Protein AF-A0A8T5TT10-F1 (afdb_monomer_lite)

Secondary structure (DSSP, 8-state):
--EEEEEEEE-TT--TTTSEEEEE-SSEEEEEEEESSHHHHHHHHHHHHHHT--SEEEE-TT--HHHHHHH-

Radius of gyration: 11.76 Å; chains: 1; bounding box: 26×23×28 Å

pLDDT: mean 96.29, std 3.57, range [78.69, 98.56]

Sequence (72 aa):
MTFNVLFIAHAPDADYKKHRSVIETGMYKLYSIVVRTQEEAVQVSKDYLQNESIEAILLCPGFKHGDVAEIF

Foldseek 3Di:
DAAEEEEEEEDQPFDQVPAWDWDDDPRYIYIYTYDHDLVRVLVVLVCCCPPVVHPYYHYDPPQDPVSVVSND

Structure (mmCIF, N/CA/C/O backbone):
data_AF-A0A8T5TT10-F1
#
_entry.id   AF-A0A8T5TT10-F1
#
loop_
_atom_site.group_PDB
_atom_site.id
_atom_site.type_symbol
_atom_site.label_atom_id
_atom_site.label_alt_id
_atom_site.label_comp_id
_atom_site.label_asym_id
_atom_site.label_entity_id
_atom_site.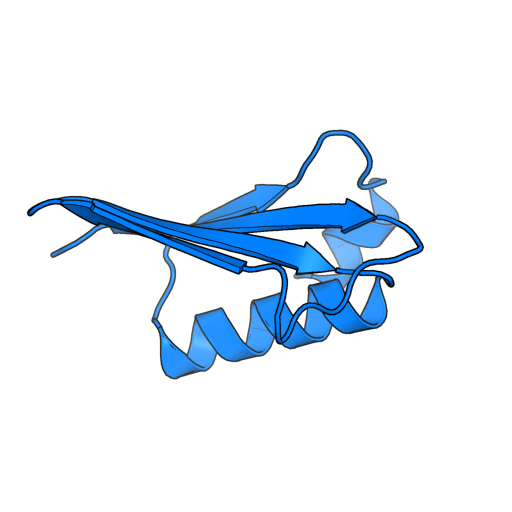label_seq_id
_atom_site.pdbx_PDB_ins_code
_atom_site.Cartn_x
_atom_site.Cartn_y
_atom_site.Cartn_z
_atom_site.occupancy
_atom_site.B_iso_or_equiv
_atom_site.auth_seq_id
_atom_site.auth_comp_id
_atom_site.auth_asym_id
_atom_site.auth_atom_id
_atom_site.pdbx_PDB_model_num
ATOM 1 N N . MET A 1 1 ? -12.829 5.748 17.090 1.00 78.69 1 MET A N 1
ATOM 2 C CA . MET A 1 1 ? -12.429 5.948 15.685 1.00 78.69 1 MET A CA 1
ATOM 3 C C . MET A 1 1 ? -11.329 4.938 15.433 1.00 78.69 1 MET A C 1
ATOM 5 O O . MET A 1 1 ? -10.421 4.872 16.255 1.00 78.69 1 MET A O 1
ATOM 9 N N . THR A 1 2 ? -11.490 4.070 14.441 1.00 93.00 2 THR A N 1
ATOM 10 C CA . THR A 1 2 ? -10.479 3.058 14.103 1.00 93.00 2 THR A CA 1
ATOM 11 C C . THR A 1 2 ? -9.317 3.763 13.420 1.00 93.00 2 THR A C 1
ATOM 13 O O . THR A 1 2 ? -9.564 4.601 12.563 1.00 93.00 2 THR A O 1
ATOM 16 N N . PHE A 1 3 ? -8.084 3.470 13.822 1.00 97.44 3 PHE A N 1
ATOM 17 C CA . PHE A 1 3 ? -6.896 4.018 13.175 1.00 97.44 3 PHE A CA 1
ATOM 18 C C . PHE A 1 3 ? -6.544 3.154 11.958 1.00 97.44 3 PHE A C 1
ATOM 20 O O . PHE A 1 3 ? -6.145 1.993 12.100 1.00 97.44 3 PHE A O 1
ATOM 27 N N . ASN A 1 4 ? -6.746 3.712 10.772 1.00 98.06 4 ASN A N 1
ATOM 28 C CA . ASN A 1 4 ? -6.623 3.089 9.469 1.00 98.06 4 ASN A CA 1
ATOM 29 C C . ASN A 1 4 ? -5.239 3.371 8.877 1.00 98.06 4 ASN A C 1
ATOM 31 O O . ASN A 1 4 ? -4.831 4.513 8.667 1.00 98.06 4 ASN A O 1
ATOM 35 N N . VAL A 1 5 ? -4.511 2.305 8.566 1.00 98.38 5 VAL A N 1
ATOM 36 C CA . VAL A 1 5 ? -3.135 2.379 8.077 1.00 98.38 5 VAL A CA 1
ATOM 37 C C . VAL A 1 5 ? -2.999 1.601 6.787 1.00 98.38 5 VAL A C 1
ATOM 39 O O . VAL A 1 5 ? -3.478 0.473 6.675 1.00 98.38 5 VAL A O 1
ATOM 42 N N . LEU A 1 6 ? -2.304 2.189 5.822 1.00 98.50 6 LEU A N 1
ATOM 43 C CA . LEU A 1 6 ? -1.950 1.544 4.569 1.00 98.50 6 LEU A CA 1
ATOM 44 C C . LEU A 1 6 ? -0.474 1.154 4.573 1.00 98.50 6 LEU A C 1
ATOM 46 O O . LEU A 1 6 ? 0.392 2.011 4.645 1.00 98.50 6 LEU A O 1
ATOM 50 N N . PHE A 1 7 ? -0.176 -0.130 4.447 1.00 98.50 7 PHE A N 1
ATOM 51 C CA . PHE A 1 7 ? 1.158 -0.647 4.184 1.00 98.50 7 PHE A CA 1
ATOM 52 C C . PHE A 1 7 ? 1.332 -0.967 2.697 1.00 98.50 7 PHE A C 1
ATOM 54 O O . PHE A 1 7 ? 0.525 -1.710 2.130 1.00 98.50 7 PHE A O 1
ATOM 61 N N . ILE A 1 8 ? 2.408 -0.460 2.090 1.00 98.38 8 ILE A N 1
ATOM 62 C CA . ILE A 1 8 ? 2.763 -0.720 0.690 1.00 98.38 8 ILE A CA 1
ATOM 63 C C . ILE A 1 8 ? 4.166 -1.325 0.600 1.00 98.38 8 ILE A C 1
ATOM 65 O O . ILE A 1 8 ? 5.131 -0.806 1.169 1.00 98.38 8 ILE A O 1
ATOM 69 N N . ALA A 1 9 ? 4.288 -2.409 -0.163 1.00 98.06 9 ALA A N 1
ATOM 70 C CA . ALA A 1 9 ? 5.565 -3.006 -0.542 1.00 98.06 9 ALA A CA 1
ATOM 71 C C . ALA A 1 9 ? 5.672 -3.183 -2.060 1.00 98.06 9 ALA A C 1
ATOM 73 O O . ALA A 1 9 ? 4.662 -3.353 -2.734 1.00 98.06 9 ALA A O 1
ATOM 74 N N . HIS A 1 10 ? 6.897 -3.196 -2.584 1.00 96.88 10 HIS A N 1
ATOM 75 C CA . HIS A 1 10 ? 7.169 -3.467 -3.995 1.00 96.88 10 HIS A CA 1
ATOM 76 C C . HIS A 1 10 ? 7.551 -4.932 -4.236 1.00 96.88 10 HIS A C 1
ATOM 78 O O . HIS A 1 10 ? 8.412 -5.463 -3.531 1.00 96.88 10 HIS A O 1
ATOM 84 N N . ALA A 1 11 ? 6.977 -5.553 -5.269 1.00 96.88 11 ALA A N 1
ATOM 85 C CA . ALA A 1 11 ? 7.475 -6.806 -5.840 1.00 96.88 11 ALA A CA 1
ATOM 86 C C . ALA A 1 11 ? 7.227 -6.862 -7.366 1.00 96.88 11 ALA A C 1
ATOM 88 O O . ALA A 1 11 ? 6.125 -6.533 -7.805 1.00 96.88 11 ALA A O 1
ATOM 89 N N . PRO A 1 12 ? 8.202 -7.285 -8.198 1.00 96.12 12 PRO A N 1
ATOM 90 C CA . PRO A 1 12 ? 8.083 -7.234 -9.665 1.00 96.12 12 PRO A CA 1
ATOM 91 C C . PRO A 1 12 ? 6.944 -8.068 -10.272 1.00 96.12 12 PRO A C 1
ATOM 93 O O . PRO A 1 12 ? 6.490 -7.795 -11.382 1.00 96.12 12 PRO A O 1
ATOM 96 N N . ASP A 1 13 ? 6.496 -9.098 -9.563 1.00 97.62 13 ASP A N 1
ATOM 97 C CA . ASP A 1 13 ? 5.432 -10.027 -9.945 1.00 97.62 13 ASP A CA 1
ATOM 98 C C . ASP A 1 13 ? 4.089 -9.704 -9.271 1.00 97.62 13 ASP A C 1
ATOM 100 O O . ASP A 1 13 ? 3.130 -10.474 -9.370 1.00 97.62 13 ASP A O 1
ATOM 104 N N . ALA A 1 14 ? 3.997 -8.564 -8.580 1.00 98.00 14 ALA A N 1
ATOM 105 C CA . ALA A 1 14 ? 2.797 -8.202 -7.856 1.00 98.00 14 ALA A CA 1
ATOM 106 C C . ALA A 1 14 ? 1.616 -7.861 -8.778 1.00 98.00 14 ALA A C 1
ATOM 108 O O . ALA A 1 14 ? 1.748 -7.182 -9.795 1.00 98.00 14 ALA A O 1
ATOM 109 N N . ASP A 1 15 ? 0.428 -8.288 -8.359 1.00 98.06 15 ASP A N 1
ATOM 110 C CA . ASP A 1 15 ? -0.856 -7.800 -8.846 1.00 98.06 15 ASP A CA 1
ATOM 111 C C . ASP A 1 15 ? -1.576 -7.198 -7.637 1.00 98.06 15 ASP A C 1
ATOM 113 O O . ASP A 1 15 ? -2.133 -7.935 -6.825 1.00 98.06 15 ASP A O 1
ATOM 117 N N . TYR A 1 16 ? -1.555 -5.870 -7.490 1.00 97.25 16 TYR A N 1
ATOM 118 C CA . TYR A 1 16 ? -2.079 -5.185 -6.296 1.00 97.25 16 TYR A CA 1
ATOM 119 C C . TYR A 1 16 ? -3.582 -5.410 -6.060 1.00 97.25 16 TYR A C 1
ATOM 121 O O . TYR A 1 16 ? -4.091 -5.186 -4.959 1.00 97.25 16 TYR A O 1
ATOM 129 N N . LYS A 1 17 ? -4.317 -5.886 -7.076 1.00 97.06 17 LYS A N 1
ATOM 130 C CA . LYS A 1 17 ? -5.730 -6.258 -6.938 1.00 97.06 17 LYS A CA 1
ATOM 131 C C . LYS A 1 17 ? -5.901 -7.616 -6.259 1.00 97.06 17 LYS A C 1
ATOM 133 O O . LYS A 1 17 ? -6.931 -7.842 -5.630 1.00 97.06 17 LYS A O 1
ATOM 138 N N . LYS A 1 18 ? -4.906 -8.501 -6.368 1.00 98.25 18 LYS A N 1
ATOM 139 C CA . LYS A 1 18 ? -4.903 -9.851 -5.780 1.00 98.25 18 LYS A CA 1
ATOM 140 C C . LYS A 1 18 ? -4.036 -9.945 -4.528 1.00 98.25 18 LYS A C 1
ATOM 142 O O . LYS A 1 18 ? -4.451 -10.536 -3.537 1.00 98.25 18 LYS A O 1
ATOM 147 N N . HIS A 1 19 ? -2.836 -9.378 -4.566 1.00 98.44 19 HIS A N 1
ATOM 148 C CA . HIS A 1 19 ? -1.825 -9.471 -3.514 1.00 98.44 19 HIS A CA 1
ATOM 149 C C . HIS A 1 19 ? -2.043 -8.382 -2.466 1.00 98.44 19 HIS A C 1
ATOM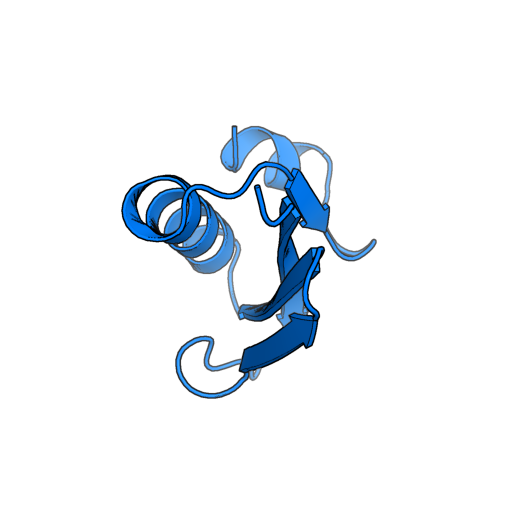 151 O O . HIS A 1 19 ? -1.310 -7.395 -2.374 1.00 98.44 19 HIS A O 1
ATOM 157 N N . ARG A 1 20 ? -3.103 -8.573 -1.683 1.00 98.25 20 ARG A N 1
ATOM 158 C CA . ARG A 1 20 ? -3.518 -7.660 -0.624 1.00 98.25 20 ARG A CA 1
ATOM 159 C C . ARG A 1 20 ? -4.155 -8.411 0.533 1.00 98.25 20 ARG A C 1
ATOM 161 O O . ARG A 1 20 ? -4.749 -9.468 0.340 1.00 98.25 20 ARG A O 1
ATOM 168 N N . SER A 1 21 ? -4.076 -7.842 1.728 1.00 98.38 21 SER A N 1
ATOM 169 C CA . SER A 1 21 ? -4.786 -8.357 2.897 1.00 98.38 21 SER A CA 1
ATOM 170 C C . SER A 1 21 ? -5.240 -7.233 3.822 1.00 98.38 21 SER A C 1
ATOM 172 O O . SER A 1 21 ? -4.765 -6.097 3.721 1.00 98.38 21 SER A O 1
ATOM 174 N N . VAL A 1 22 ? -6.186 -7.553 4.705 1.00 98.19 22 VAL A N 1
ATOM 175 C CA . VAL A 1 22 ? -6.711 -6.628 5.710 1.00 98.19 22 VAL A CA 1
ATOM 176 C C . VAL A 1 22 ? -6.669 -7.309 7.069 1.00 98.19 22 VAL A C 1
ATOM 178 O O . VAL A 1 22 ? -7.166 -8.424 7.215 1.00 98.19 22 VAL A O 1
ATOM 181 N N . ILE A 1 23 ? -6.087 -6.629 8.053 1.00 98.12 23 ILE A N 1
ATOM 182 C CA . ILE A 1 23 ? -6.141 -7.022 9.462 1.00 98.12 23 ILE A CA 1
ATOM 183 C C . ILE A 1 23 ? -6.941 -5.952 10.189 1.00 98.12 23 ILE A C 1
ATOM 185 O O . ILE A 1 23 ? -6.572 -4.781 10.161 1.00 98.12 23 ILE A O 1
ATOM 189 N N . GLU A 1 24 ? -8.025 -6.350 10.842 1.00 97.31 24 GLU A N 1
ATOM 190 C CA . GLU A 1 24 ? -8.914 -5.426 11.537 1.00 97.31 24 GLU A CA 1
ATOM 191 C C . GLU A 1 24 ? -9.109 -5.852 12.991 1.00 97.31 24 GLU A C 1
ATOM 193 O O . GLU A 1 24 ? -9.326 -7.021 13.310 1.00 97.31 24 GLU A O 1
ATOM 198 N N . THR A 1 25 ? -9.015 -4.867 13.874 1.00 96.69 25 THR A N 1
ATOM 199 C CA . THR A 1 25 ? -9.335 -4.956 15.297 1.00 96.69 25 THR A CA 1
ATOM 200 C C . THR A 1 25 ? -10.324 -3.842 15.643 1.00 96.69 25 THR A C 1
ATOM 202 O O . THR A 1 25 ? -10.595 -2.969 14.822 1.00 96.69 25 THR A O 1
ATOM 205 N N . GLY A 1 26 ? -10.812 -3.795 16.886 1.00 95.12 26 GLY A N 1
ATOM 206 C CA . GLY A 1 26 ? -11.718 -2.724 17.317 1.00 95.12 26 GLY A CA 1
ATOM 207 C C . GLY A 1 26 ? -11.119 -1.307 17.297 1.00 95.12 26 GLY A C 1
ATOM 208 O O . GLY A 1 26 ? -11.874 -0.341 17.334 1.00 95.12 26 GLY A O 1
ATOM 209 N N . MET A 1 27 ? -9.788 -1.161 17.256 1.00 97.00 27 MET A N 1
ATOM 210 C CA . MET A 1 27 ? -9.112 0.148 17.310 1.00 97.00 27 MET A CA 1
ATOM 211 C C . MET A 1 27 ? -8.172 0.417 16.134 1.00 97.00 27 MET A C 1
ATOM 213 O O . MET A 1 27 ? -7.730 1.549 15.964 1.00 97.00 27 MET A O 1
ATOM 217 N N . TYR A 1 28 ? -7.848 -0.597 15.334 1.00 97.62 28 TYR A N 1
ATOM 218 C CA . TYR A 1 28 ? -6.816 -0.509 14.306 1.00 97.62 28 TYR A CA 1
ATOM 219 C C . TYR A 1 28 ? -7.184 -1.345 13.089 1.00 97.62 28 TYR A C 1
ATOM 221 O O . TYR A 1 28 ? -7.590 -2.503 13.246 1.00 97.62 28 TYR A O 1
ATOM 229 N N . LYS A 1 29 ? -6.986 -0.781 11.898 1.00 98.06 29 LYS A N 1
ATOM 230 C CA . LYS A 1 29 ? -7.188 -1.459 10.620 1.00 98.06 29 LYS A CA 1
ATOM 231 C C . LYS A 1 29 ? -5.961 -1.275 9.740 1.00 98.06 29 LYS A C 1
ATOM 233 O O . LYS A 1 29 ? -5.592 -0.156 9.407 1.00 98.06 29 LYS A O 1
ATOM 238 N N . LEU A 1 30 ? -5.334 -2.383 9.363 1.00 98.38 30 LEU A N 1
ATOM 239 C CA . LEU A 1 30 ? -4.172 -2.410 8.486 1.00 98.38 30 LEU A CA 1
ATOM 240 C C . LEU A 1 30 ? -4.562 -2.962 7.127 1.00 98.38 30 LEU A C 1
ATOM 242 O O . LEU A 1 30 ? -4.889 -4.142 6.998 1.00 98.38 30 LEU A O 1
ATOM 246 N N . TYR A 1 31 ? -4.448 -2.124 6.111 1.00 98.56 31 TYR A N 1
ATOM 247 C CA . TYR A 1 31 ? -4.418 -2.550 4.724 1.00 98.56 31 TYR A CA 1
ATOM 248 C C . TYR A 1 31 ? -2.974 -2.869 4.363 1.00 98.56 31 TYR A C 1
ATOM 250 O O . TYR A 1 31 ? -2.088 -2.066 4.620 1.00 98.56 31 TYR A O 1
ATOM 258 N N . SER A 1 32 ? -2.717 -4.027 3.770 1.00 98.31 32 SER A N 1
ATOM 259 C CA . SER A 1 32 ? -1.395 -4.372 3.238 1.00 98.31 32 SER A CA 1
ATOM 260 C C . SER A 1 32 ? -1.526 -4.717 1.769 1.00 98.31 32 SER A C 1
ATOM 262 O O . SER A 1 32 ? -2.395 -5.505 1.392 1.00 98.31 32 SER A O 1
ATOM 264 N N . ILE A 1 33 ? -0.707 -4.084 0.934 1.00 98.50 33 ILE A N 1
ATOM 265 C CA . ILE A 1 33 ? -0.796 -4.193 -0.520 1.00 98.50 33 ILE A CA 1
ATOM 266 C C . ILE A 1 33 ? 0.612 -4.297 -1.082 1.00 98.50 33 ILE A C 1
ATOM 268 O O . ILE A 1 33 ? 1.502 -3.530 -0.712 1.00 98.50 33 ILE A O 1
ATOM 272 N N . VAL A 1 34 ? 0.809 -5.252 -1.985 1.00 98.50 34 VAL A N 1
ATOM 273 C CA . VAL A 1 34 ? 2.043 -5.351 -2.758 1.00 98.50 34 VAL A CA 1
ATOM 274 C C . VAL A 1 34 ? 1.770 -4.804 -4.151 1.00 98.50 34 VAL A C 1
ATOM 276 O O . VAL A 1 34 ? 0.864 -5.273 -4.838 1.00 98.50 34 VAL A O 1
ATOM 279 N N . VAL A 1 35 ? 2.534 -3.796 -4.550 1.00 98.12 35 VAL A N 1
ATOM 280 C CA . VAL A 1 35 ? 2.455 -3.149 -5.861 1.00 98.12 35 VAL A CA 1
ATOM 281 C C . VAL A 1 35 ? 3.666 -3.527 -6.700 1.00 98.12 35 VAL A C 1
ATOM 283 O O . VAL A 1 35 ? 4.722 -3.887 -6.175 1.00 98.12 35 VAL A O 1
ATOM 286 N N . ARG A 1 36 ? 3.519 -3.463 -8.019 1.00 97.88 36 ARG A N 1
ATOM 287 C CA . ARG A 1 36 ? 4.606 -3.770 -8.948 1.00 97.88 36 ARG A CA 1
ATOM 288 C C . ARG A 1 36 ? 5.388 -2.532 -9.342 1.00 97.88 36 ARG A C 1
ATOM 290 O O . ARG A 1 36 ? 6.598 -2.625 -9.534 1.00 97.88 36 ARG A O 1
ATOM 297 N N . THR A 1 37 ? 4.709 -1.397 -9.475 1.00 97.44 37 THR A N 1
ATOM 298 C CA . THR A 1 37 ? 5.329 -0.146 -9.916 1.00 97.44 37 THR A CA 1
ATOM 299 C C . THR A 1 37 ? 5.042 1.002 -8.963 1.00 97.44 37 THR A C 1
ATOM 301 O O . THR A 1 37 ? 4.111 0.958 -8.155 1.00 97.44 37 THR A O 1
ATOM 304 N N . GLN A 1 38 ? 5.836 2.058 -9.102 1.00 97.25 38 GLN A N 1
ATOM 305 C CA . GLN A 1 38 ? 5.666 3.280 -8.335 1.00 97.25 38 GLN A CA 1
ATOM 306 C C . GLN A 1 38 ? 4.353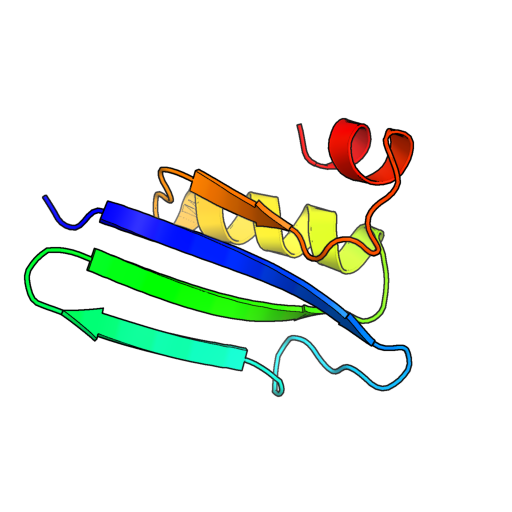 3.996 -8.688 1.00 97.25 38 GLN A C 1
ATOM 308 O O . GLN A 1 38 ? 3.670 4.508 -7.805 1.00 97.25 38 GLN A O 1
ATOM 313 N N . GLU A 1 39 ? 3.923 3.961 -9.952 1.00 97.94 39 GLU A N 1
ATOM 314 C CA . GLU A 1 39 ? 2.626 4.513 -10.363 1.00 97.94 39 GLU A CA 1
ATOM 315 C C . GLU A 1 39 ? 1.468 3.795 -9.662 1.00 97.94 39 GLU A C 1
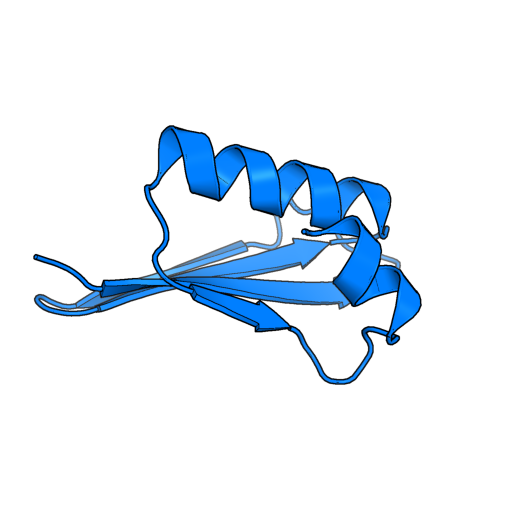ATOM 317 O O . GLU A 1 39 ? 0.506 4.432 -9.231 1.00 97.94 39 GLU A O 1
ATOM 322 N N . GLU A 1 40 ? 1.572 2.472 -9.502 1.00 98.12 40 GLU A N 1
ATOM 323 C CA . GLU A 1 40 ? 0.614 1.694 -8.718 1.00 98.12 40 GLU A CA 1
ATOM 324 C C . GLU A 1 40 ? 0.650 2.103 -7.233 1.00 98.12 40 GLU A C 1
ATOM 326 O O . GLU A 1 40 ? -0.416 2.253 -6.638 1.00 98.12 40 GLU A O 1
ATOM 331 N N . ALA A 1 41 ? 1.826 2.362 -6.640 1.00 97.94 41 ALA A N 1
ATOM 332 C CA . ALA A 1 41 ? 1.938 2.870 -5.264 1.00 97.94 41 ALA A CA 1
ATOM 333 C C . ALA A 1 41 ? 1.219 4.216 -5.076 1.00 97.94 41 ALA A C 1
ATOM 335 O O . ALA A 1 41 ? 0.461 4.391 -4.116 1.00 97.94 41 ALA A O 1
ATOM 336 N N . VAL A 1 42 ? 1.422 5.158 -6.003 1.00 98.19 42 VAL A N 1
ATOM 337 C CA . VAL A 1 42 ? 0.787 6.485 -5.979 1.00 98.19 42 VAL A CA 1
ATOM 338 C C . VAL A 1 42 ? -0.727 6.365 -6.146 1.00 98.19 42 VAL A C 1
ATOM 340 O O . VAL A 1 42 ? -1.482 6.993 -5.401 1.00 98.19 42 VAL A O 1
ATOM 343 N N . GLN A 1 43 ? -1.186 5.540 -7.092 1.00 98.06 43 GLN A N 1
ATOM 344 C CA . GLN A 1 43 ? -2.612 5.321 -7.328 1.00 98.06 43 GLN A CA 1
ATOM 345 C C . GLN A 1 43 ? -3.291 4.715 -6.097 1.00 98.06 43 GLN A C 1
ATOM 347 O O . GLN A 1 43 ? -4.289 5.246 -5.616 1.00 98.06 43 GLN A O 1
ATOM 352 N N . VAL A 1 44 ? -2.710 3.649 -5.543 1.00 97.88 44 VAL A N 1
ATOM 353 C CA . VAL A 1 44 ? -3.216 2.987 -4.338 1.00 97.88 44 VAL A CA 1
ATOM 354 C C . VAL A 1 44 ? -3.256 3.964 -3.162 1.00 97.88 44 VAL A C 1
ATOM 356 O O . VAL A 1 44 ? -4.266 4.045 -2.472 1.00 97.88 44 VAL A O 1
ATOM 359 N N . SER A 1 45 ? -2.212 4.766 -2.955 1.00 97.62 45 SER A N 1
ATOM 360 C CA . SER A 1 45 ? -2.190 5.752 -1.865 1.00 97.62 45 SER A CA 1
ATOM 361 C C . SER A 1 45 ? -3.344 6.756 -1.972 1.00 97.62 45 SER A C 1
ATOM 363 O O . SER A 1 45 ? -4.040 7.006 -0.987 1.00 97.62 45 SER A O 1
ATOM 365 N N . LYS A 1 46 ? -3.606 7.280 -3.178 1.00 96.88 46 LYS A N 1
ATOM 366 C CA . LYS A 1 46 ? -4.716 8.213 -3.441 1.00 96.88 46 LYS A CA 1
ATOM 367 C C . LYS A 1 46 ? -6.079 7.560 -3.238 1.00 96.88 46 LYS A C 1
ATOM 369 O O . LYS A 1 46 ? -6.938 8.144 -2.578 1.00 96.88 46 LYS A O 1
ATOM 374 N N . ASP A 1 47 ? -6.263 6.349 -3.757 1.00 97.12 47 ASP A N 1
ATOM 375 C CA . ASP A 1 47 ? -7.530 5.625 -3.658 1.00 97.12 47 ASP A CA 1
ATOM 376 C C . ASP A 1 47 ? -7.899 5.339 -2.199 1.00 97.12 47 ASP A C 1
ATOM 378 O O . ASP A 1 47 ? -9.055 5.492 -1.807 1.00 97.12 47 ASP A O 1
ATOM 382 N N . TYR A 1 48 ? -6.925 4.962 -1.371 1.00 97.06 48 TYR A N 1
ATOM 383 C CA . TYR A 1 48 ? -7.155 4.669 0.044 1.00 97.06 48 TYR A CA 1
ATOM 384 C C . TYR A 1 48 ? -7.332 5.925 0.892 1.00 97.06 48 TYR A C 1
ATOM 386 O O . TYR A 1 48 ? -8.137 5.923 1.822 1.00 97.06 48 TYR A O 1
ATOM 394 N N . LEU A 1 49 ? -6.642 7.015 0.554 1.00 95.44 49 LEU A N 1
ATOM 395 C CA . LEU A 1 49 ? -6.889 8.304 1.190 1.00 95.44 49 LEU A CA 1
ATOM 396 C C . LEU A 1 49 ? -8.329 8.776 0.944 1.00 95.44 49 LEU A C 1
ATOM 398 O O . LEU A 1 49 ? -8.997 9.220 1.875 1.00 95.44 49 LEU A O 1
ATOM 402 N N . GLN A 1 50 ? -8.825 8.635 -0.289 1.00 95.06 50 GLN A N 1
ATOM 403 C CA . GLN A 1 50 ? -10.168 9.081 -0.667 1.00 95.06 50 GLN A CA 1
ATOM 404 C C . GLN A 1 50 ? -11.282 8.162 -0.154 1.00 95.06 50 GLN A C 1
ATOM 406 O O . GLN A 1 50 ? -12.296 8.657 0.331 1.00 95.06 50 GLN A O 1
ATOM 411 N N . ASN A 1 51 ? -11.112 6.841 -0.262 1.00 95.81 51 ASN A N 1
ATOM 412 C CA . ASN A 1 51 ? -12.204 5.890 -0.029 1.00 95.81 51 ASN A CA 1
ATOM 413 C C . ASN A 1 51 ? -12.182 5.244 1.363 1.00 95.81 51 ASN A C 1
ATOM 415 O O . ASN A 1 51 ? -13.232 4.847 1.858 1.00 95.81 51 ASN A O 1
ATOM 419 N N . GLU A 1 52 ? -11.010 5.129 1.993 1.00 93.00 52 GLU A N 1
ATOM 420 C CA . GLU A 1 52 ? -10.837 4.417 3.272 1.00 93.00 52 GLU A CA 1
ATOM 421 C C . GLU A 1 52 ? -10.416 5.351 4.421 1.00 93.00 52 GLU A C 1
ATOM 423 O O . GLU A 1 52 ? -10.321 4.907 5.566 1.00 93.00 52 G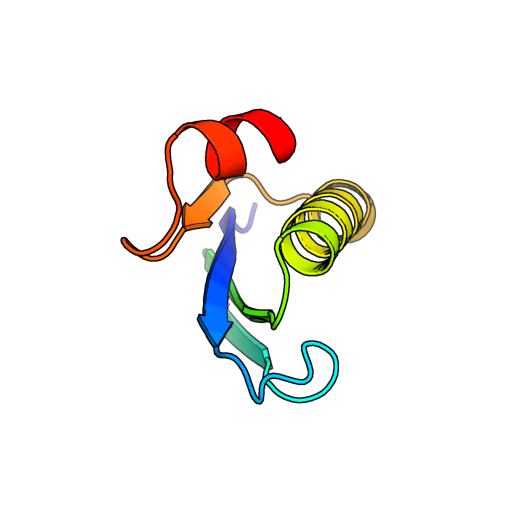LU A O 1
ATOM 428 N N . SER A 1 53 ? -10.179 6.639 4.127 1.00 92.50 53 SER A N 1
ATOM 429 C CA . SER A 1 53 ? -9.782 7.668 5.101 1.00 92.50 53 SER A CA 1
ATOM 430 C C . SER A 1 53 ? -8.620 7.216 5.992 1.00 92.50 53 SER A C 1
ATOM 432 O O . SER A 1 53 ? -8.731 7.195 7.210 1.00 92.50 53 SER A O 1
ATOM 434 N N . ILE A 1 54 ? -7.514 6.798 5.377 1.00 96.81 54 ILE A N 1
ATOM 435 C CA . ILE A 1 54 ? -6.320 6.367 6.113 1.00 96.81 54 ILE A CA 1
ATOM 436 C C . ILE A 1 54 ? -5.650 7.537 6.854 1.00 96.81 54 ILE A C 1
ATOM 438 O O . ILE A 1 54 ? -5.519 8.632 6.309 1.00 96.81 54 ILE A O 1
ATOM 442 N N . GLU A 1 55 ? -5.164 7.294 8.073 1.00 97.31 55 GLU A N 1
ATOM 443 C CA . GLU A 1 55 ? -4.390 8.270 8.852 1.00 97.31 55 GLU A CA 1
ATOM 444 C C . GLU A 1 55 ? -2.874 8.140 8.651 1.00 97.31 55 GLU A C 1
ATOM 446 O O . GLU A 1 55 ? -2.130 9.074 8.953 1.00 97.31 55 GLU A O 1
ATOM 451 N N . ALA A 1 56 ? -2.392 6.992 8.164 1.00 97.06 56 ALA A N 1
ATOM 452 C CA . ALA A 1 56 ? -0.966 6.765 7.946 1.00 97.06 56 ALA A CA 1
ATOM 453 C C . ALA A 1 56 ? -0.675 5.829 6.766 1.00 97.06 56 ALA A C 1
ATOM 455 O O . ALA A 1 56 ? -1.424 4.889 6.493 1.00 97.06 56 ALA A O 1
ATOM 456 N N . ILE A 1 57 ? 0.478 6.053 6.127 1.00 97.69 57 ILE A N 1
ATOM 457 C CA . ILE A 1 57 ? 1.069 5.151 5.133 1.00 97.69 57 ILE A CA 1
ATOM 458 C C . ILE A 1 57 ? 2.406 4.627 5.674 1.00 97.69 57 ILE A C 1
ATOM 460 O O . ILE A 1 57 ? 3.281 5.400 6.058 1.00 97.69 57 ILE A O 1
ATOM 464 N N . LEU A 1 58 ? 2.562 3.306 5.698 1.00 97.69 58 LEU A N 1
ATOM 465 C CA . LEU A 1 58 ? 3.792 2.587 6.008 1.00 97.69 58 LEU A CA 1
ATOM 466 C C . LEU A 1 58 ? 4.397 2.061 4.705 1.00 97.69 58 LEU A C 1
ATOM 468 O O . LEU A 1 58 ? 3.752 1.325 3.961 1.00 97.69 58 LEU A O 1
ATOM 472 N N . LEU A 1 59 ? 5.650 2.404 4.439 1.00 97.25 59 LEU A N 1
ATOM 473 C CA . LEU A 1 59 ? 6.347 1.999 3.221 1.00 97.25 59 LEU A CA 1
ATOM 474 C C . LEU A 1 59 ? 7.431 0.981 3.561 1.00 97.25 59 LEU A C 1
ATOM 476 O O . LEU A 1 59 ? 8.137 1.126 4.563 1.00 97.25 59 LEU A O 1
ATOM 480 N N . CYS A 1 60 ? 7.576 -0.060 2.739 1.00 93.62 60 CYS A N 1
ATOM 481 C CA . CYS A 1 60 ? 8.698 -0.975 2.905 1.00 93.62 60 CYS A CA 1
ATOM 482 C C . CYS A 1 60 ? 10.038 -0.232 2.689 1.00 93.62 60 CYS A C 1
ATOM 484 O O . CYS A 1 60 ? 10.088 0.736 1.928 1.00 93.62 60 CYS A O 1
ATOM 486 N N . PRO A 1 61 ? 11.158 -0.687 3.280 1.00 88.94 61 PRO A N 1
ATOM 487 C CA . PRO A 1 61 ? 12.457 -0.016 3.129 1.00 88.94 61 PRO A CA 1
ATOM 488 C C . PRO A 1 61 ? 12.996 0.094 1.688 1.00 88.94 61 PRO A C 1
ATOM 490 O O . PRO A 1 61 ? 14.043 0.695 1.479 1.00 88.94 61 PRO A O 1
ATOM 493 N N . GLY A 1 62 ? 12.324 -0.509 0.700 1.00 88.38 62 GLY A N 1
ATOM 494 C CA . GLY A 1 62 ? 12.688 -0.429 -0.715 1.00 88.38 62 GLY A CA 1
ATOM 495 C C . GLY A 1 62 ? 12.294 0.878 -1.413 1.00 88.38 62 GLY A C 1
ATOM 496 O O . GLY A 1 62 ? 12.790 1.126 -2.508 1.00 88.38 62 GLY A O 1
ATOM 497 N N . PHE A 1 63 ? 11.437 1.708 -0.808 1.00 95.06 63 PHE A N 1
ATOM 498 C CA . PHE A 1 63 ? 11.084 3.025 -1.350 1.00 95.06 63 PHE A CA 1
ATOM 499 C C . PHE A 1 63 ? 12.255 4.005 -1.213 1.00 95.06 63 PHE A C 1
ATOM 501 O O . PHE A 1 63 ? 12.818 4.184 -0.131 1.00 95.06 63 PHE A O 1
ATOM 508 N N . LYS A 1 64 ? 12.614 4.676 -2.308 1.00 94.94 64 LYS A N 1
ATOM 509 C CA . LYS A 1 64 ? 13.595 5.769 -2.320 1.00 94.94 64 LYS A CA 1
ATOM 510 C C . LYS A 1 64 ? 12.926 7.083 -1.929 1.00 94.94 64 LYS A C 1
ATOM 512 O O . LYS A 1 64 ? 11.714 7.230 -2.010 1.00 94.94 64 LYS A O 1
ATOM 517 N N . HIS A 1 65 ? 13.722 8.091 -1.577 1.00 94.62 65 HIS A N 1
ATOM 518 C CA . HIS A 1 65 ? 13.191 9.413 -1.220 1.00 94.62 65 HIS A CA 1
ATOM 519 C C . HIS A 1 65 ? 12.328 10.048 -2.332 1.00 94.62 65 HIS A C 1
ATOM 521 O O . HIS A 1 65 ? 11.370 10.745 -2.019 1.00 94.62 65 HIS A O 1
ATOM 527 N N . GLY A 1 66 ? 12.654 9.811 -3.611 1.00 96.12 66 GLY A N 1
ATOM 528 C CA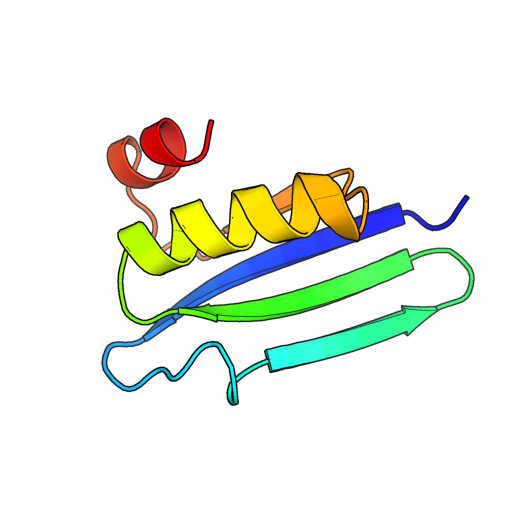 . GLY A 1 66 ? 11.856 10.280 -4.751 1.00 96.12 66 GLY A CA 1
ATOM 529 C C . GLY A 1 66 ? 10.496 9.590 -4.808 1.00 96.12 66 GLY A C 1
ATOM 530 O O . GLY A 1 66 ? 9.477 10.263 -4.877 1.00 96.12 66 GLY A O 1
ATOM 531 N N . ASP A 1 67 ? 10.487 8.270 -4.634 1.00 96.19 67 ASP A N 1
ATOM 532 C CA . ASP A 1 67 ? 9.269 7.460 -4.575 1.00 96.19 67 ASP A CA 1
ATOM 533 C C . ASP A 1 67 ? 8.335 7.926 -3.442 1.00 96.19 67 ASP A C 1
ATOM 535 O O . ASP A 1 67 ? 7.121 8.011 -3.609 1.00 96.19 67 ASP A O 1
ATOM 539 N N . VAL A 1 68 ? 8.898 8.274 -2.279 1.00 95.81 68 VAL A N 1
ATOM 540 C CA . VAL A 1 68 ? 8.121 8.842 -1.166 1.00 95.81 68 VAL A CA 1
ATOM 541 C C . VAL A 1 68 ? 7.554 10.213 -1.540 1.00 95.81 68 VAL A C 1
ATOM 543 O O . VAL A 1 68 ? 6.393 10.484 -1.252 1.00 95.81 68 VAL A O 1
ATOM 546 N N . ALA A 1 69 ? 8.344 11.068 -2.192 1.00 96.38 69 ALA A N 1
ATOM 547 C CA . ALA A 1 69 ? 7.911 12.405 -2.593 1.00 96.38 69 ALA A CA 1
ATOM 548 C C . ALA A 1 69 ? 6.798 12.394 -3.652 1.00 96.38 69 ALA A C 1
ATOM 550 O O . ALA A 1 69 ? 6.041 13.345 -3.717 1.00 96.38 69 ALA A O 1
ATOM 551 N N . GLU A 1 70 ? 6.677 11.347 -4.468 1.00 96.56 70 GLU A N 1
ATOM 552 C CA . GLU A 1 70 ? 5.597 11.230 -5.460 1.00 96.56 70 GLU A CA 1
ATOM 553 C C . GLU A 1 70 ? 4.249 10.797 -4.858 1.00 96.56 70 GLU A C 1
ATOM 555 O O . GLU A 1 70 ? 3.202 10.960 -5.490 1.00 96.56 70 GLU A O 1
ATOM 560 N N . ILE A 1 71 ? 4.264 10.220 -3.652 1.00 93.75 71 ILE A N 1
ATOM 561 C CA . ILE A 1 71 ? 3.051 9.813 -2.931 1.00 93.75 71 ILE A CA 1
ATOM 562 C C . ILE A 1 71 ? 2.337 11.026 -2.307 1.00 93.75 71 ILE A C 1
ATOM 564 O O . ILE A 1 71 ? 1.109 10.997 -2.190 1.00 93.75 71 ILE A O 1
ATOM 568 N N . PHE A 1 72 ? 3.087 12.067 -1.928 1.00 78.81 72 PHE A N 1
ATOM 569 C CA . PHE A 1 72 ? 2.603 13.276 -1.246 1.00 78.81 72 PHE A CA 1
ATOM 570 C C . PHE A 1 72 ? 2.553 14.491 -2.179 1.00 78.81 72 PHE A C 1
ATOM 572 O O . PHE A 1 72 ? 1.605 15.294 -2.025 1.00 78.81 72 PHE A O 1
#